Protein AF-A0A0G1RLV8-F1 (afdb_monomer)

Solvent-accessible surface area (backbone atoms only — not comparable to full-atom values): 8525 Å² total; per-residue (Å²): 110,71,64,57,52,63,54,44,66,78,54,72,47,51,47,67,47,83,54,82,85,17,39,61,96,84,41,81,38,74,94,55,32,58,65,52,39,58,62,54,57,52,50,52,54,51,52,73,74,45,87,78,83,80,86,77,58,69,70,59,54,52,51,52,54,53,52,32,73,72,39,97,48,44,69,61,44,50,55,54,52,52,53,52,51,51,52,52,51,50,50,52,55,49,55,56,54,52,54,54,57,65,72,54,76,90,59,72,69,66,58,55,53,50,53,52,51,34,53,52,51,51,50,52,50,50,53,52,31,61,75,63,78,43,63,89,43,57,85,68,57,84,126

Radius of gyration: 18.91 Å; Cα contacts (8 Å, |Δi|>4): 78; chains: 1; bounding box: 59×21×50 Å

pLDDT: mean 74.13, std 13.54, range [34.53, 92.19]

Foldseek 3Di:
DVLVLLLCVLAPQKAWDFDPQCADVNDGHRVLTDIDHPSLVVLVVVVVVDPDDDDDDPVVVVVLVVCLVPDPHNVSSVSVVVVVVSVVSVVVVCVVVVVVVVVPPDDVPVVVVSNVVSVVSSVVLVVVCVVVVHRPNPPNDDD

Structure (mmCIF, N/CA/C/O backbone):
data_AF-A0A0G1RLV8-F1
#
_entry.id   AF-A0A0G1RLV8-F1
#
loop_
_atom_site.group_PDB
_atom_site.id
_atom_site.type_symbol
_atom_site.label_atom_id
_atom_site.label_alt_id
_atom_site.label_comp_id
_atom_site.label_asym_id
_atom_site.label_entity_id
_atom_site.label_seq_id
_atom_site.pdbx_PDB_ins_code
_atom_site.Cartn_x
_atom_site.Cartn_y
_atom_site.Cartn_z
_atom_site.occupancy
_atom_site.B_iso_or_equiv
_atom_site.auth_seq_id
_atom_site.auth_comp_id
_atom_site.auth_asym_id
_atom_site.auth_atom_id
_atom_site.pdbx_PDB_model_num
ATOM 1 N N . MET A 1 1 ? 14.760 -6.418 -5.690 1.00 58.75 1 MET A N 1
ATOM 2 C CA . MET A 1 1 ? 13.313 -6.494 -5.374 1.00 58.75 1 MET A CA 1
ATOM 3 C C . MET A 1 1 ? 12.657 -5.120 -5.224 1.00 58.75 1 MET A C 1
ATOM 5 O O . MET A 1 1 ? 11.632 -4.912 -5.850 1.00 58.75 1 MET A O 1
ATOM 9 N N . ILE A 1 2 ? 13.251 -4.154 -4.509 1.00 63.56 2 ILE A N 1
ATOM 10 C CA . ILE A 1 2 ? 12.706 -2.777 -4.382 1.00 63.56 2 ILE A CA 1
ATOM 11 C C . ILE A 1 2 ? 12.510 -2.080 -5.745 1.00 63.56 2 ILE A C 1
ATOM 13 O O . ILE A 1 2 ? 11.517 -1.395 -5.954 1.00 63.56 2 ILE A O 1
ATOM 17 N N . PHE A 1 3 ? 13.415 -2.315 -6.701 1.00 61.66 3 PHE A N 1
ATOM 18 C CA . PHE A 1 3 ? 13.287 -1.808 -8.072 1.00 61.66 3 PHE A CA 1
ATOM 19 C C . PHE A 1 3 ? 12.055 -2.350 -8.818 1.00 61.66 3 PHE A C 1
ATOM 21 O O . PHE A 1 3 ? 11.385 -1.585 -9.500 1.00 61.66 3 PHE A O 1
ATOM 28 N N . LEU A 1 4 ? 11.715 -3.636 -8.643 1.00 61.03 4 LEU A N 1
ATOM 29 C CA . LEU A 1 4 ? 10.491 -4.209 -9.217 1.00 61.03 4 LEU A CA 1
ATOM 30 C C . LEU A 1 4 ? 9.255 -3.505 -8.651 1.00 61.03 4 LEU A C 1
ATOM 32 O O . LEU A 1 4 ? 8.334 -3.199 -9.391 1.00 61.03 4 LEU A O 1
ATOM 36 N N . LEU A 1 5 ? 9.262 -3.186 -7.357 1.00 66.50 5 LEU A N 1
ATOM 37 C CA . LEU A 1 5 ? 8.161 -2.468 -6.724 1.00 66.50 5 LEU A CA 1
ATOM 38 C C . LEU A 1 5 ? 7.993 -1.064 -7.332 1.00 66.50 5 LEU A C 1
ATOM 40 O O . LEU A 1 5 ? 6.887 -0.686 -7.688 1.00 66.50 5 LEU A O 1
ATOM 44 N N . LEU A 1 6 ? 9.092 -0.338 -7.567 1.00 64.62 6 LEU A N 1
ATOM 45 C CA . LEU A 1 6 ? 9.081 0.955 -8.271 1.00 64.62 6 LEU A CA 1
ATOM 46 C C . LEU A 1 6 ? 8.610 0.870 -9.729 1.00 64.62 6 LEU A C 1
ATOM 48 O O . LEU A 1 6 ? 7.905 1.762 -10.191 1.00 64.62 6 LEU A O 1
ATOM 52 N N . LEU A 1 7 ? 8.980 -0.194 -10.441 1.00 65.06 7 LEU A N 1
ATOM 53 C CA . LEU A 1 7 ? 8.585 -0.422 -11.830 1.00 65.06 7 LEU A CA 1
ATOM 54 C C . LEU A 1 7 ? 7.094 -0.793 -11.961 1.00 65.06 7 LEU A C 1
ATOM 56 O O . LEU A 1 7 ? 6.441 -0.413 -12.930 1.00 65.06 7 LEU A O 1
ATOM 60 N N . LEU A 1 8 ? 6.558 -1.542 -10.993 1.00 64.81 8 LEU A N 1
ATOM 61 C CA . LEU A 1 8 ? 5.193 -2.082 -11.016 1.00 64.81 8 LEU A CA 1
ATOM 62 C C . LEU A 1 8 ? 4.166 -1.245 -10.238 1.00 64.81 8 LEU A C 1
ATOM 64 O O . LEU A 1 8 ? 2.971 -1.450 -10.433 1.00 64.81 8 LEU A O 1
ATOM 68 N N . LEU A 1 9 ? 4.599 -0.262 -9.440 1.00 63.69 9 LEU A N 1
ATOM 69 C CA . LEU A 1 9 ? 3.739 0.763 -8.828 1.00 63.69 9 LEU A CA 1
ATOM 70 C C . LEU A 1 9 ? 2.773 1.473 -9.804 1.00 63.69 9 LEU A C 1
ATOM 72 O O . LEU A 1 9 ? 1.618 1.656 -9.430 1.00 63.69 9 LEU A O 1
ATOM 76 N N . PRO A 1 10 ? 3.168 1.871 -11.031 1.00 61.00 10 PRO A N 1
ATOM 77 C CA . PRO A 1 10 ? 2.234 2.430 -12.016 1.00 61.00 10 PRO A CA 1
ATOM 78 C C . PRO A 1 10 ? 1.362 1.369 -12.704 1.00 61.00 10 PRO A C 1
ATOM 80 O O . PRO A 1 10 ? 0.472 1.724 -13.476 1.00 61.00 10 PRO A O 1
ATOM 83 N N . SER A 1 11 ? 1.638 0.073 -12.513 1.00 65.56 11 SER A N 1
ATOM 84 C CA . SER A 1 11 ? 0.901 -0.969 -13.219 1.00 65.56 11 SER A CA 1
ATOM 85 C C . SER A 1 11 ? -0.496 -1.090 -12.608 1.00 65.56 11 SER A C 1
ATOM 87 O O . SER A 1 11 ? -0.657 -1.413 -11.434 1.00 65.56 11 SER A O 1
ATOM 89 N N . GLN A 1 12 ? -1.523 -0.834 -13.417 1.00 67.00 12 GLN A N 1
ATOM 90 C CA . GLN A 1 12 ? -2.936 -0.953 -13.034 1.00 67.00 12 GLN A CA 1
ATOM 91 C C . GLN A 1 12 ? -3.416 -2.416 -13.027 1.00 67.00 12 GLN A C 1
ATOM 93 O O . GLN A 1 12 ? -4.584 -2.697 -13.284 1.00 67.00 12 GLN A O 1
ATOM 98 N N . LEU A 1 13 ? -2.509 -3.367 -12.792 1.00 70.38 13 LEU A N 1
ATOM 99 C CA . LEU A 1 13 ? -2.838 -4.785 -12.765 1.00 70.38 13 LEU A CA 1
ATOM 100 C C . LEU A 1 13 ? -3.473 -5.111 -11.408 1.00 70.38 13 LEU A C 1
ATOM 102 O O . LEU A 1 13 ? -2.779 -5.333 -10.412 1.00 70.38 13 LEU A O 1
ATOM 106 N N . ALA A 1 14 ? -4.803 -5.088 -11.378 1.00 73.31 14 ALA A N 1
ATOM 107 C CA . ALA A 1 14 ? -5.608 -5.355 -10.197 1.00 73.31 14 ALA A CA 1
ATOM 108 C C . ALA A 1 14 ? -6.740 -6.325 -10.524 1.00 73.31 14 ALA A C 1
ATOM 110 O O . ALA A 1 14 ? -7.367 -6.238 -11.578 1.00 73.31 14 ALA A O 1
ATOM 111 N N . LEU A 1 15 ? -7.013 -7.231 -9.593 1.00 75.56 15 LEU A N 1
ATOM 112 C CA . LEU A 1 15 ? -8.152 -8.129 -9.645 1.00 75.56 15 LEU A CA 1
ATOM 113 C C . LEU A 1 15 ? -9.236 -7.593 -8.706 1.00 75.56 15 LEU A C 1
ATOM 115 O O . LEU A 1 15 ? -9.029 -7.501 -7.494 1.00 75.56 15 LEU A O 1
ATOM 119 N N . HIS A 1 16 ? -10.378 -7.211 -9.276 1.00 76.31 16 HIS A N 1
ATOM 120 C CA . HIS A 1 16 ? -11.535 -6.698 -8.542 1.00 76.31 16 HIS A CA 1
ATOM 121 C C . HIS A 1 16 ? -12.501 -7.842 -8.237 1.00 76.31 16 HIS A C 1
ATOM 123 O O . HIS A 1 16 ? -12.921 -8.554 -9.151 1.00 76.31 16 HIS A O 1
ATOM 129 N N . PHE A 1 17 ? -12.899 -8.001 -6.974 1.00 79.38 17 PHE A N 1
ATOM 130 C CA . PHE A 1 17 ? -14.003 -8.900 -6.629 1.00 79.38 17 PHE A CA 1
ATOM 131 C C . PHE A 1 17 ? -15.292 -8.117 -6.377 1.00 79.38 17 PHE A C 1
ATOM 133 O O . PHE A 1 17 ? -15.262 -6.968 -5.941 1.00 79.38 17 PHE A O 1
ATOM 140 N N . TRP A 1 18 ? -16.432 -8.776 -6.597 1.00 77.19 18 TRP A N 1
ATOM 141 C CA . TRP A 1 18 ? -17.772 -8.190 -6.445 1.00 77.19 18 TRP A CA 1
ATOM 142 C C . TRP A 1 18 ? -18.637 -8.965 -5.438 1.00 77.19 18 TRP A C 1
ATOM 144 O O . TRP A 1 18 ? -19.629 -9.590 -5.817 1.00 77.19 18 TRP A O 1
ATOM 154 N N . PRO A 1 19 ? -18.248 -9.011 -4.156 1.00 79.62 19 PRO A N 1
ATOM 155 C CA . PRO A 1 19 ? -19.029 -9.681 -3.122 1.00 79.62 19 PRO A CA 1
ATOM 156 C C . PRO A 1 19 ? -20.334 -8.930 -2.798 1.00 79.62 19 PRO A C 1
ATOM 158 O O . PRO A 1 19 ? -20.494 -7.756 -3.118 1.00 79.62 19 PRO A O 1
ATOM 161 N N . SER A 1 20 ? -21.270 -9.576 -2.095 1.00 78.94 20 SER A N 1
ATOM 162 C CA . SER A 1 20 ? -22.582 -8.989 -1.752 1.00 78.94 20 SER A CA 1
ATOM 163 C C . SER A 1 20 ? -22.502 -7.644 -1.013 1.00 78.94 20 SER A C 1
ATOM 165 O O . SER A 1 20 ? -23.397 -6.816 -1.139 1.00 78.94 20 SER A O 1
ATOM 167 N N . TRP A 1 21 ? -21.413 -7.396 -0.285 1.00 77.06 21 TRP A N 1
ATOM 168 C CA . TRP A 1 21 ? -21.149 -6.155 0.448 1.00 77.06 21 TRP A CA 1
ATOM 169 C C . TRP A 1 21 ? -20.522 -5.029 -0.394 1.00 77.06 21 TRP A C 1
ATOM 171 O O . TRP A 1 21 ? -20.374 -3.917 0.110 1.00 77.06 21 TRP A O 1
ATOM 181 N N . SER A 1 22 ? -20.175 -5.275 -1.664 1.00 77.81 22 SER A N 1
ATOM 182 C CA . SER A 1 22 ? -19.753 -4.232 -2.615 1.00 77.81 22 SER A CA 1
ATOM 183 C C . SER A 1 22 ? -20.909 -3.678 -3.460 1.00 77.81 22 SER A C 1
ATOM 185 O O . SER A 1 22 ? -20.680 -2.899 -4.387 1.00 77.81 22 SER A O 1
ATOM 187 N N . LEU A 1 23 ? -22.143 -4.110 -3.179 1.00 81.56 23 LEU A N 1
ATOM 188 C CA . LEU A 1 23 ? -23.359 -3.705 -3.878 1.00 81.56 23 LEU A CA 1
ATOM 189 C C . LEU A 1 23 ? -24.221 -2.847 -2.941 1.00 81.56 23 LEU A C 1
ATOM 191 O O . LEU A 1 23 ? -24.596 -3.306 -1.864 1.00 81.56 23 LEU A O 1
ATOM 195 N N . ILE A 1 24 ? -24.575 -1.625 -3.349 1.00 79.44 24 ILE A N 1
ATOM 196 C CA . ILE A 1 24 ? -25.604 -0.821 -2.665 1.00 79.44 24 ILE A CA 1
ATOM 197 C C . ILE A 1 24 ? -26.815 -0.753 -3.587 1.00 79.44 24 ILE A C 1
ATOM 199 O O . ILE A 1 24 ? -26.700 -0.339 -4.737 1.00 79.44 24 ILE A O 1
ATOM 203 N N . ASN A 1 25 ? -27.976 -1.186 -3.092 1.00 81.19 25 ASN A N 1
ATOM 204 C CA . ASN A 1 25 ? -29.224 -1.251 -3.864 1.00 81.19 25 ASN A CA 1
ATOM 205 C C . ASN A 1 25 ? -29.079 -2.011 -5.201 1.00 81.19 25 ASN A C 1
ATOM 207 O O . ASN A 1 25 ? -29.685 -1.642 -6.202 1.00 81.19 25 ASN A O 1
ATOM 211 N N . GLY A 1 26 ? -28.242 -3.055 -5.232 1.00 78.75 26 GLY A N 1
ATOM 212 C CA . GLY A 1 26 ? -27.973 -3.849 -6.438 1.00 78.75 26 GLY A CA 1
ATOM 213 C C . GLY A 1 26 ? -26.990 -3.213 -7.428 1.00 78.75 26 GLY A C 1
ATOM 214 O O . GLY A 1 26 ? -26.634 -3.853 -8.415 1.00 78.75 26 GLY A O 1
ATOM 215 N N . ILE A 1 27 ? -26.503 -1.999 -7.158 1.00 79.31 27 ILE A N 1
ATOM 216 C CA . ILE A 1 27 ? -25.512 -1.309 -7.988 1.00 79.31 27 ILE A CA 1
ATOM 217 C C . ILE A 1 27 ? -24.113 -1.604 -7.450 1.00 79.31 27 ILE A C 1
ATOM 219 O O . ILE A 1 27 ? -23.842 -1.464 -6.256 1.00 79.31 27 ILE A O 1
ATOM 223 N N . ARG A 1 28 ? -23.226 -2.026 -8.354 1.00 80.88 28 ARG A N 1
ATOM 224 C CA . ARG A 1 28 ? -21.812 -2.286 -8.078 1.00 80.88 28 ARG A CA 1
ATOM 225 C C . ARG A 1 28 ? -21.091 -0.977 -7.779 1.00 80.88 28 ARG A C 1
ATOM 227 O O . ARG A 1 28 ? -21.220 -0.021 -8.536 1.00 80.88 28 ARG A O 1
ATOM 234 N N . ILE A 1 29 ? -20.336 -0.947 -6.686 1.00 78.88 29 ILE A N 1
ATOM 235 C CA . ILE A 1 29 ? -19.600 0.243 -6.266 1.00 78.88 29 ILE A CA 1
ATOM 236 C C . ILE A 1 29 ? -18.108 -0.053 -6.169 1.00 78.88 29 ILE A C 1
ATOM 238 O O . ILE A 1 29 ? -17.658 -0.813 -5.310 1.00 78.88 29 ILE A O 1
ATOM 242 N N . ASP A 1 30 ? -17.335 0.623 -7.014 1.00 71.44 30 ASP A N 1
ATOM 243 C CA . ASP A 1 30 ? -15.904 0.373 -7.202 1.00 71.44 30 ASP A CA 1
ATOM 244 C C . ASP A 1 30 ? -15.083 0.613 -5.932 1.00 71.44 30 ASP A C 1
ATOM 246 O O . ASP A 1 30 ? -14.193 -0.173 -5.613 1.00 71.44 30 ASP A O 1
ATOM 250 N N . TYR A 1 31 ? -15.407 1.641 -5.140 1.00 72.50 31 TYR A N 1
ATOM 251 C CA . TYR A 1 31 ? -14.681 1.937 -3.894 1.00 72.50 31 TYR A CA 1
ATOM 252 C C . TYR A 1 31 ? -15.002 0.969 -2.742 1.00 72.50 31 TYR A C 1
ATOM 254 O O . TYR A 1 31 ? -14.316 0.977 -1.715 1.00 72.50 31 TYR A O 1
ATOM 262 N N . LEU A 1 32 ? -16.049 0.152 -2.891 1.00 71.81 32 LEU A N 1
ATOM 263 C CA . LEU A 1 32 ? -16.373 -0.951 -1.987 1.00 71.81 32 LEU A CA 1
ATOM 264 C C . LEU A 1 32 ? -15.882 -2.296 -2.525 1.00 71.81 32 LEU A C 1
ATOM 266 O O . LEU A 1 32 ? -15.907 -3.275 -1.783 1.00 71.81 32 LEU A O 1
ATOM 270 N N . SER A 1 33 ? -15.427 -2.356 -3.780 1.00 79.38 33 SER A N 1
ATOM 271 C CA . SER A 1 33 ? -14.858 -3.574 -4.344 1.00 79.38 33 SER A CA 1
ATOM 272 C C . SER A 1 33 ? -13.502 -3.868 -3.683 1.00 79.38 33 SER A C 1
ATOM 274 O O . SER A 1 33 ? -12.604 -3.015 -3.683 1.00 79.38 33 SER A O 1
ATOM 276 N N . PRO A 1 34 ? -13.312 -5.049 -3.071 1.00 79.25 34 PRO A N 1
ATOM 277 C CA . PRO A 1 34 ? -11.984 -5.470 -2.668 1.00 79.25 34 PRO A CA 1
ATOM 278 C C . PRO A 1 34 ? -11.150 -5.710 -3.920 1.00 79.25 34 PRO A C 1
ATOM 280 O O . PRO A 1 34 ? -11.571 -6.371 -4.872 1.00 79.25 34 PRO A O 1
ATOM 283 N N . THR A 1 35 ? -9.949 -5.159 -3.893 1.00 81.38 35 THR A N 1
ATOM 284 C CA . THR A 1 35 ? -9.027 -5.146 -5.019 1.00 81.38 35 THR A CA 1
ATOM 285 C C . THR A 1 35 ? -7.716 -5.773 -4.592 1.00 81.38 35 THR A C 1
ATOM 287 O O . THR A 1 35 ? -7.082 -5.302 -3.652 1.00 81.38 35 THR A O 1
ATOM 290 N N . LEU A 1 36 ? -7.317 -6.855 -5.253 1.00 80.62 36 LEU A N 1
ATOM 291 C CA . LEU A 1 36 ? -5.988 -7.431 -5.074 1.00 80.62 36 LEU A CA 1
ATOM 292 C C . LEU A 1 36 ? -5.099 -6.937 -6.202 1.00 80.62 36 LEU A C 1
ATOM 294 O O . LEU A 1 36 ? -5.256 -7.345 -7.354 1.00 80.62 36 LEU A O 1
ATOM 298 N N . TYR A 1 37 ? -4.182 -6.037 -5.873 1.00 80.00 37 TYR A N 1
ATOM 299 C CA . TYR A 1 37 ? -3.206 -5.549 -6.831 1.00 80.00 37 TYR A CA 1
ATOM 300 C C . TYR A 1 37 ? -2.064 -6.550 -6.953 1.00 80.00 37 TYR A C 1
ATOM 302 O O . TYR A 1 37 ? -1.676 -7.215 -5.992 1.00 80.00 37 TYR A O 1
ATOM 310 N N . PHE A 1 38 ? -1.457 -6.625 -8.135 1.00 78.75 38 PHE A N 1
ATOM 311 C CA . PHE A 1 38 ? -0.244 -7.421 -8.314 1.00 78.75 38 PHE A CA 1
ATOM 312 C C . PHE A 1 38 ? 0.899 -6.933 -7.405 1.00 78.75 38 PHE A C 1
ATOM 314 O O . PHE A 1 38 ? 1.740 -7.723 -6.973 1.00 78.75 38 PHE A O 1
ATOM 321 N N . THR A 1 39 ? 0.895 -5.645 -7.044 1.00 80.00 39 THR A N 1
ATOM 322 C CA . THR A 1 39 ? 1.792 -5.094 -6.022 1.00 80.00 39 THR A CA 1
ATOM 323 C C . THR A 1 39 ? 1.637 -5.802 -4.685 1.00 80.00 39 THR A C 1
ATOM 325 O O . THR A 1 39 ? 2.651 -6.095 -4.061 1.00 80.00 39 THR A O 1
ATOM 328 N N . ASP A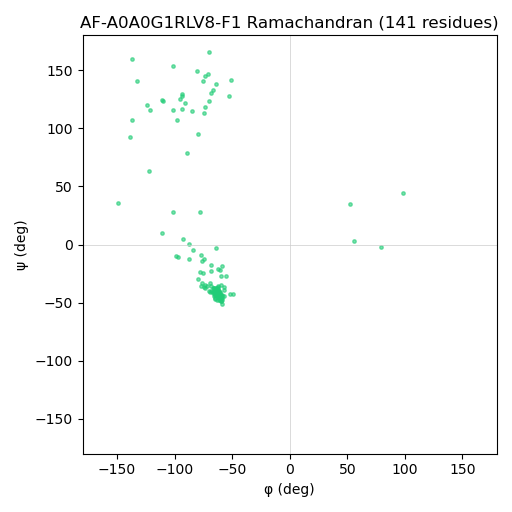 1 40 ? 0.415 -6.148 -4.285 1.00 81.69 40 ASP A N 1
ATOM 329 C CA . ASP A 1 40 ? 0.137 -6.760 -2.985 1.00 81.69 40 ASP A CA 1
ATOM 330 C C . ASP A 1 40 ? 0.774 -8.162 -2.909 1.00 81.69 40 ASP A C 1
ATOM 332 O O . ASP A 1 40 ? 1.406 -8.532 -1.921 1.00 81.69 40 ASP A O 1
ATOM 336 N N . LEU A 1 41 ? 0.756 -8.919 -4.016 1.00 82.19 41 LEU A N 1
ATOM 337 C CA . LEU A 1 41 ? 1.461 -10.206 -4.123 1.00 82.19 41 LEU A CA 1
ATOM 338 C C . LEU A 1 41 ? 2.982 -10.058 -3.979 1.00 82.19 41 LEU A C 1
ATOM 340 O O . LEU A 1 41 ? 3.631 -10.869 -3.314 1.00 82.19 41 LEU A O 1
ATOM 344 N N . ILE A 1 42 ? 3.563 -9.015 -4.580 1.00 80.94 42 ILE A N 1
ATOM 345 C CA . ILE A 1 42 ? 4.996 -8.720 -4.448 1.00 80.94 42 ILE A CA 1
ATOM 346 C C . ILE A 1 42 ? 5.329 -8.349 -2.999 1.00 80.94 42 ILE A C 1
ATOM 348 O O . ILE A 1 42 ? 6.358 -8.787 -2.478 1.00 80.94 42 ILE A O 1
ATOM 352 N N . ILE A 1 43 ? 4.474 -7.560 -2.342 1.00 82.00 43 ILE A N 1
ATOM 353 C CA . ILE A 1 43 ? 4.654 -7.146 -0.948 1.00 82.00 43 ILE A CA 1
ATOM 354 C C . ILE A 1 43 ? 4.573 -8.356 -0.017 1.00 82.00 43 ILE A C 1
ATOM 356 O O . ILE A 1 43 ? 5.439 -8.505 0.843 1.00 82.00 43 ILE A O 1
ATOM 360 N N . ILE A 1 44 ? 3.617 -9.264 -0.227 1.00 83.06 44 ILE A N 1
ATOM 361 C CA . ILE A 1 44 ? 3.516 -10.525 0.520 1.00 83.06 44 ILE A CA 1
ATOM 362 C C . ILE A 1 44 ? 4.767 -11.389 0.303 1.00 83.06 44 ILE A C 1
ATOM 364 O O . ILE A 1 44 ? 5.338 -11.901 1.267 1.00 83.06 44 ILE A O 1
ATOM 368 N N . GLY A 1 45 ? 5.251 -11.516 -0.936 1.00 82.81 45 GLY A N 1
ATOM 369 C CA . GLY A 1 45 ? 6.498 -12.232 -1.225 1.00 82.81 45 GLY A CA 1
ATOM 370 C C . GLY A 1 45 ? 7.705 -11.625 -0.498 1.00 82.81 45 GLY A C 1
ATOM 371 O O . GLY A 1 45 ? 8.494 -12.340 0.121 1.00 82.81 45 GLY A O 1
ATOM 372 N N . LEU A 1 46 ? 7.819 -10.293 -0.500 1.00 81.69 46 LEU A N 1
ATOM 373 C CA . LEU A 1 46 ? 8.828 -9.553 0.264 1.00 81.69 46 LEU A CA 1
ATOM 374 C C . LEU A 1 46 ? 8.685 -9.775 1.771 1.00 81.69 46 LEU A C 1
ATOM 376 O O . LEU A 1 46 ? 9.695 -9.959 2.450 1.00 81.69 46 LEU A O 1
ATOM 380 N N . PHE A 1 47 ? 7.457 -9.778 2.287 1.00 82.81 47 PHE A N 1
ATOM 381 C CA . PHE A 1 47 ? 7.158 -10.026 3.691 1.00 82.81 47 PHE A CA 1
ATOM 382 C C . PHE A 1 47 ? 7.655 -11.407 4.125 1.00 82.81 47 PHE A C 1
ATOM 384 O O . PHE A 1 47 ? 8.379 -11.484 5.114 1.00 82.81 47 PHE A O 1
ATOM 391 N N . LEU A 1 48 ? 7.356 -12.462 3.354 1.00 83.62 48 LEU A N 1
ATOM 392 C CA . LEU A 1 48 ? 7.776 -13.844 3.637 1.00 83.62 48 LEU A CA 1
ATOM 393 C C . LEU A 1 48 ? 9.301 -14.027 3.635 1.00 83.62 48 LEU A C 1
ATOM 395 O O . LEU A 1 48 ? 9.836 -14.796 4.431 1.00 83.62 48 LEU A O 1
ATOM 399 N N . ILE A 1 49 ? 10.007 -13.323 2.748 1.00 82.81 49 ILE A N 1
ATOM 400 C CA . ILE A 1 49 ? 11.477 -13.360 2.672 1.00 82.81 49 ILE A CA 1
ATOM 401 C C . ILE A 1 49 ? 12.101 -12.530 3.803 1.00 82.81 49 ILE A C 1
ATOM 403 O O . ILE A 1 49 ? 13.184 -12.838 4.311 1.00 82.81 49 ILE A O 1
ATOM 407 N N . SER A 1 50 ? 11.435 -11.450 4.204 1.00 79.25 50 SER A N 1
ATOM 408 C CA . SER A 1 50 ? 11.904 -10.592 5.279 1.00 79.25 50 SER A CA 1
ATOM 409 C C . SER A 1 50 ? 11.727 -11.256 6.648 1.00 79.25 50 SER A C 1
ATOM 411 O O . SER A 1 50 ? 10.728 -11.905 6.937 1.00 79.25 50 SER A O 1
ATOM 413 N N . ARG A 1 51 ? 12.659 -10.999 7.567 1.00 79.94 51 ARG A N 1
ATOM 414 C CA . ARG A 1 51 ? 12.500 -11.333 8.995 1.00 79.94 51 ARG A CA 1
ATOM 415 C C . ARG A 1 51 ? 12.117 -10.109 9.832 1.00 79.94 51 ARG A C 1
ATOM 417 O O . ARG A 1 51 ? 12.458 -10.016 11.010 1.00 79.94 51 ARG A O 1
ATOM 424 N N . LEU A 1 52 ? 11.446 -9.127 9.222 1.00 77.62 52 LEU A N 1
ATOM 425 C CA . LEU A 1 52 ? 11.107 -7.882 9.905 1.00 77.62 52 LEU A CA 1
ATOM 426 C C . LEU A 1 52 ? 9.965 -8.089 10.894 1.00 77.62 52 LEU A C 1
ATOM 428 O O . LEU A 1 52 ? 8.813 -8.281 10.516 1.00 77.62 52 LEU A O 1
ATOM 432 N N . ARG A 1 53 ? 10.279 -7.948 12.184 1.00 76.38 53 ARG A N 1
ATOM 433 C CA . ARG A 1 53 ? 9.267 -7.921 13.240 1.00 76.38 53 ARG A CA 1
ATOM 434 C C . ARG A 1 53 ? 8.717 -6.504 13.399 1.00 76.38 53 ARG A C 1
ATOM 436 O O . ARG A 1 53 ? 9.424 -5.566 13.793 1.00 76.38 53 ARG A O 1
ATOM 443 N N . VAL A 1 54 ? 7.438 -6.330 13.092 1.00 78.31 54 VAL A N 1
ATOM 444 C CA . VAL A 1 54 ? 6.705 -5.097 13.388 1.00 78.31 54 VAL A CA 1
ATOM 445 C C . VAL A 1 54 ? 6.067 -5.247 14.763 1.00 78.31 54 VAL A C 1
ATOM 447 O O . VAL A 1 54 ? 5.322 -6.189 15.006 1.00 78.31 54 VAL A O 1
ATOM 450 N N . ARG A 1 55 ? 6.396 -4.338 15.685 1.00 82.25 55 ARG A N 1
ATOM 451 C CA . ARG A 1 55 ? 5.687 -4.213 16.960 1.00 82.25 55 ARG A CA 1
ATOM 452 C C . ARG A 1 55 ? 4.601 -3.168 16.765 1.00 82.25 55 ARG A C 1
ATOM 454 O O . ARG A 1 55 ? 4.925 -2.018 16.480 1.00 8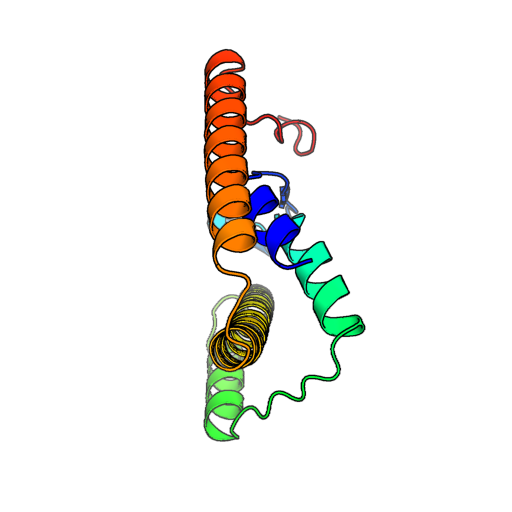2.25 55 ARG A O 1
ATOM 461 N N . VAL A 1 56 ? 3.347 -3.583 16.886 1.00 83.56 56 VAL A N 1
ATOM 462 C CA . VAL A 1 56 ? 2.194 -2.681 16.870 1.00 83.56 56 VAL A CA 1
ATOM 463 C C . VAL A 1 56 ? 1.842 -2.375 18.329 1.00 83.56 56 VAL A C 1
ATOM 465 O O . VAL A 1 56 ? 1.708 -3.316 19.114 1.00 83.56 56 VAL A O 1
ATOM 468 N N . PRO A 1 57 ? 1.767 -1.100 18.739 1.00 88.12 57 PRO A N 1
ATOM 469 C CA . PRO A 1 57 ? 1.488 -0.755 20.127 1.00 88.12 57 PRO A CA 1
ATOM 470 C C . PRO A 1 57 ? 0.026 -1.071 20.487 1.00 88.12 57 PRO A C 1
ATOM 472 O O . PRO A 1 57 ? -0.874 -0.932 19.659 1.00 88.12 57 PRO A O 1
ATOM 475 N N . LEU A 1 58 ? -0.214 -1.464 21.743 1.00 88.50 58 LEU A N 1
ATOM 476 C CA . LEU A 1 58 ? -1.539 -1.859 22.249 1.00 88.50 58 LEU A CA 1
ATOM 477 C C . LEU A 1 58 ? -2.661 -0.833 21.978 1.00 88.50 58 LEU A C 1
ATOM 479 O O . LEU A 1 58 ? -3.726 -1.259 21.536 1.00 88.50 58 LEU A O 1
ATOM 483 N N . PRO A 1 59 ? -2.457 0.493 22.147 1.00 91.88 59 PRO A N 1
ATOM 484 C CA . PRO A 1 59 ? -3.498 1.482 21.856 1.00 91.88 59 PRO A CA 1
ATOM 485 C C . PRO A 1 59 ? -3.982 1.453 20.403 1.00 91.88 59 PRO A C 1
ATOM 487 O O . PRO A 1 59 ? -5.165 1.650 20.145 1.00 91.88 59 PRO A O 1
ATOM 490 N N . VAL A 1 60 ? -3.086 1.162 19.453 1.00 88.56 60 VAL A N 1
ATOM 491 C CA . VAL A 1 60 ? -3.444 1.061 18.031 1.00 88.56 60 VAL A CA 1
ATOM 492 C C . VAL A 1 60 ? -4.317 -0.166 17.796 1.00 88.56 60 VAL A C 1
ATOM 494 O O . VAL A 1 60 ? -5.314 -0.069 17.093 1.00 88.56 60 VAL A O 1
ATOM 497 N N . ILE A 1 61 ? -4.004 -1.297 18.430 1.00 88.38 61 ILE A N 1
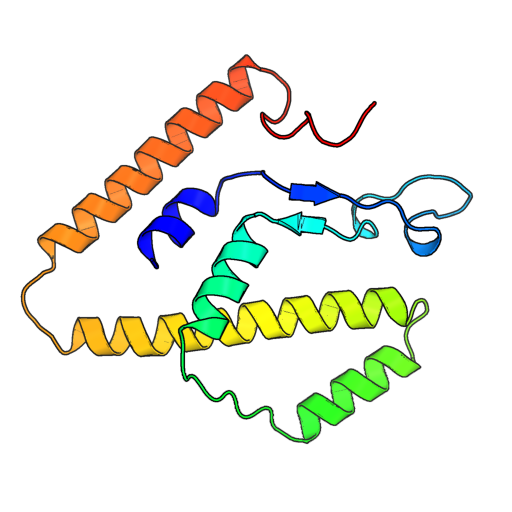ATOM 498 C CA . ILE A 1 61 ? -4.824 -2.514 18.330 1.00 88.38 61 ILE A CA 1
ATOM 499 C C . ILE A 1 61 ? -6.229 -2.253 18.885 1.00 88.38 61 ILE A C 1
ATOM 501 O O . ILE A 1 61 ? -7.214 -2.586 18.232 1.00 88.38 61 ILE A O 1
ATOM 505 N N . ILE A 1 62 ? -6.330 -1.603 20.047 1.00 91.19 62 ILE A N 1
ATOM 506 C CA . ILE A 1 62 ? -7.617 -1.249 20.663 1.00 91.19 62 ILE A CA 1
ATOM 507 C C . ILE A 1 62 ? -8.423 -0.334 19.734 1.00 91.19 62 ILE A C 1
ATOM 509 O O . ILE A 1 62 ? -9.603 -0.585 19.502 1.00 91.19 62 ILE A O 1
ATOM 513 N N . PHE A 1 63 ? -7.785 0.682 19.148 1.00 92.19 63 PHE A N 1
ATOM 514 C CA . PHE A 1 63 ? -8.431 1.584 18.195 1.00 92.19 63 PHE A CA 1
ATOM 515 C C . PHE A 1 63 ? -8.976 0.846 16.965 1.00 92.19 63 PHE A C 1
ATOM 517 O O . PHE A 1 63 ? -10.118 1.078 16.574 1.00 92.19 63 PHE A O 1
ATOM 524 N N . VAL A 1 64 ? -8.197 -0.075 16.387 1.00 90.38 64 VAL A N 1
ATOM 525 C CA . VAL A 1 64 ? -8.621 -0.895 15.239 1.00 90.38 64 VAL A CA 1
ATOM 526 C C . VAL A 1 64 ? -9.828 -1.758 15.598 1.00 90.38 64 VAL A C 1
ATOM 528 O O . VAL A 1 64 ? -10.803 -1.792 14.851 1.00 90.38 64 VAL A O 1
ATOM 531 N N . VAL A 1 65 ? -9.797 -2.419 16.757 1.00 91.06 65 VAL A N 1
ATOM 532 C CA . VAL A 1 65 ? -10.898 -3.277 17.215 1.00 91.06 65 VAL A CA 1
ATOM 533 C C . VAL A 1 65 ? -12.173 -2.461 17.424 1.00 91.06 65 VAL A C 1
ATOM 535 O O . VAL A 1 65 ? -13.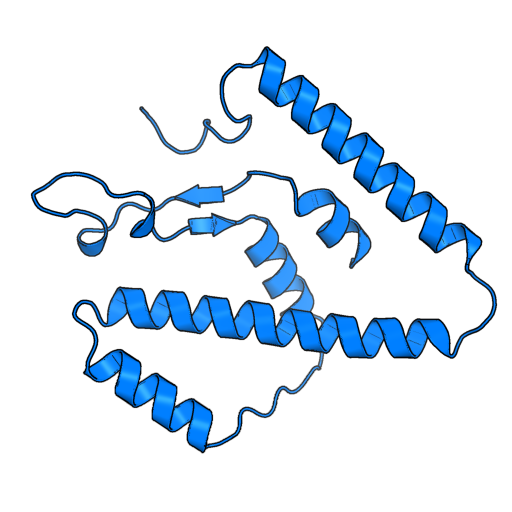222 -2.832 16.902 1.00 91.06 65 VAL A O 1
ATOM 538 N N . LEU A 1 66 ? -12.089 -1.318 18.110 1.00 91.19 66 LEU A N 1
ATOM 539 C CA . LEU A 1 66 ? -13.235 -0.423 18.296 1.00 91.19 66 LEU A CA 1
ATOM 540 C C . LEU A 1 66 ? -13.778 0.086 16.955 1.00 91.19 66 LEU A C 1
ATOM 542 O O . LEU A 1 66 ? -14.989 0.123 16.750 1.00 91.19 66 LEU A O 1
ATOM 546 N N . ASN A 1 67 ? -12.894 0.424 16.015 1.00 91.19 67 ASN A N 1
ATOM 547 C CA . ASN A 1 67 ? -13.281 0.887 14.687 1.00 91.19 67 ASN A CA 1
ATOM 548 C C . ASN A 1 67 ? -14.030 -0.188 13.879 1.00 91.19 67 ASN A C 1
ATOM 550 O O . ASN A 1 67 ? -14.989 0.136 13.183 1.00 91.19 67 ASN A O 1
ATOM 554 N N . ILE A 1 68 ? -13.636 -1.461 13.991 1.00 89.81 68 ILE A N 1
ATOM 555 C CA . ILE A 1 68 ? -14.332 -2.579 13.334 1.00 89.81 68 ILE A CA 1
ATOM 556 C C . ILE A 1 68 ? -15.716 -2.806 13.959 1.00 89.81 68 ILE A C 1
ATOM 558 O O . ILE A 1 68 ? -16.672 -3.032 13.221 1.00 89.81 68 ILE A O 1
ATOM 562 N N . LEU A 1 69 ? -15.841 -2.699 15.288 1.00 89.12 69 LEU A N 1
ATOM 563 C CA . LEU A 1 69 ? -17.109 -2.907 16.003 1.00 89.12 69 LEU A CA 1
ATOM 564 C C . LEU A 1 69 ? -18.152 -1.811 15.733 1.00 89.12 69 LEU A C 1
ATOM 566 O O . LEU A 1 69 ? -19.343 -2.099 15.709 1.00 89.12 69 LEU A O 1
ATOM 570 N N . VAL A 1 70 ? -17.715 -0.566 15.523 1.00 90.12 70 VAL A N 1
ATOM 571 C CA . VAL A 1 70 ? -18.603 0.587 15.269 1.00 90.12 70 VAL A CA 1
ATOM 572 C C . VAL A 1 70 ? -18.940 0.748 13.775 1.00 90.12 70 VAL A C 1
ATOM 574 O O . VAL A 1 70 ? -19.831 1.513 13.410 1.00 90.12 70 VAL A O 1
ATOM 577 N N . SER A 1 71 ? -18.244 0.042 12.880 1.00 86.50 71 SER A N 1
ATOM 578 C CA . SER A 1 71 ? -18.402 0.219 11.434 1.00 86.50 71 SER A CA 1
ATOM 579 C C . SER A 1 71 ? -19.693 -0.399 10.889 1.00 86.50 71 SER A C 1
ATOM 581 O O . SER A 1 71 ? -20.043 -1.528 11.218 1.00 86.50 71 SER A O 1
ATOM 583 N N . SER A 1 72 ? -20.337 0.293 9.941 1.00 79.19 72 SER A N 1
ATOM 584 C CA . SER A 1 72 ? -21.520 -0.199 9.218 1.00 79.19 72 SER A CA 1
ATOM 585 C C . SER A 1 72 ? -21.269 -1.490 8.427 1.00 79.19 72 SER A C 1
ATOM 587 O O . SER A 1 72 ? -22.210 -2.206 8.104 1.00 79.19 72 SER A O 1
ATOM 589 N N . SER A 1 73 ? -20.011 -1.787 8.080 1.00 83.19 73 SER A N 1
ATOM 590 C CA . SER A 1 73 ? -19.628 -3.0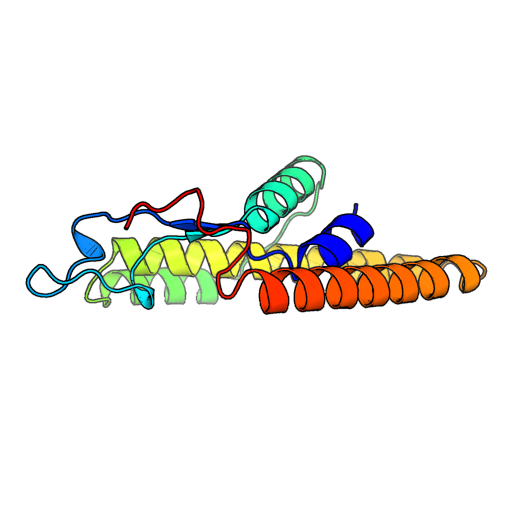17 7.379 1.00 83.19 73 SER A CA 1
ATOM 591 C C . SER A 1 73 ? -18.322 -3.585 7.963 1.00 83.19 73 SER A C 1
ATOM 593 O O . SER A 1 73 ? -17.225 -3.216 7.530 1.00 83.19 73 SER A O 1
ATOM 595 N N . PRO A 1 74 ? -18.402 -4.504 8.946 1.00 83.50 74 PRO A N 1
ATOM 596 C CA . PRO A 1 74 ? -17.223 -4.977 9.678 1.00 83.50 74 PRO A CA 1
ATOM 597 C C . PRO A 1 74 ? -16.208 -5.680 8.767 1.00 83.50 74 PRO A C 1
ATOM 599 O O . PRO A 1 74 ? -15.002 -5.502 8.925 1.00 83.50 74 PRO A O 1
ATOM 602 N N . LEU A 1 75 ? -16.686 -6.413 7.755 1.00 82.31 75 LEU A N 1
ATOM 603 C CA . LEU A 1 75 ? -15.848 -7.110 6.771 1.00 82.31 75 LEU A CA 1
ATOM 604 C C . LEU A 1 75 ? -15.014 -6.141 5.916 1.00 82.31 75 LEU A C 1
ATOM 606 O O . LEU A 1 75 ? -13.826 -6.375 5.694 1.00 82.31 75 LEU A O 1
ATOM 610 N N . VAL A 1 76 ? -15.610 -5.028 5.475 1.00 82.31 76 VAL A N 1
ATOM 611 C CA . VAL A 1 76 ? -14.909 -4.008 4.677 1.00 82.31 76 VAL A CA 1
ATOM 612 C C . VAL A 1 76 ? -13.889 -3.271 5.539 1.00 82.31 76 VAL A C 1
ATOM 614 O O . VAL A 1 76 ? -12.778 -3.002 5.081 1.00 82.31 76 VAL A O 1
ATOM 617 N N . SER A 1 77 ? -14.242 -2.967 6.792 1.00 84.62 77 SER A N 1
ATOM 618 C CA . SER A 1 77 ? -13.317 -2.357 7.751 1.00 84.62 77 SER A CA 1
ATOM 619 C C . SER A 1 77 ? -12.092 -3.246 7.985 1.00 84.62 77 SER A C 1
ATOM 621 O O . SER A 1 77 ? -10.961 -2.771 7.883 1.00 84.62 77 SER A O 1
ATOM 623 N N . LEU A 1 78 ? -12.295 -4.553 8.183 1.00 87.00 78 LEU A N 1
ATOM 624 C CA . LEU A 1 78 ? -11.210 -5.521 8.356 1.00 87.00 78 LEU A CA 1
ATOM 625 C C . LEU A 1 78 ? -10.274 -5.549 7.138 1.00 87.00 78 LEU A C 1
ATOM 627 O O . LEU A 1 78 ? -9.060 -5.421 7.299 1.00 87.00 78 LEU A O 1
ATOM 631 N N . TYR A 1 79 ? -10.824 -5.642 5.922 1.00 85.31 79 TYR A N 1
ATOM 632 C CA . TYR A 1 79 ? -10.029 -5.610 4.689 1.00 85.31 79 TYR A CA 1
ATOM 633 C C . TYR A 1 79 ? -9.210 -4.312 4.559 1.00 85.31 79 TYR A C 1
ATOM 635 O O . TYR A 1 79 ? -8.017 -4.353 4.253 1.00 85.31 79 TYR A O 1
ATOM 643 N N . LYS A 1 80 ? -9.810 -3.153 4.861 1.00 85.12 80 LYS A N 1
ATOM 644 C CA . LYS A 1 80 ? -9.105 -1.860 4.838 1.00 85.12 80 LYS A CA 1
ATOM 645 C C . LYS A 1 80 ? -7.969 -1.810 5.859 1.00 85.12 80 LYS A C 1
ATOM 647 O O . LYS A 1 80 ? -6.877 -1.353 5.527 1.00 85.12 80 LYS A O 1
ATOM 652 N N . TRP A 1 81 ? -8.191 -2.312 7.071 1.00 88.00 81 TRP A N 1
ATOM 653 C CA . TRP A 1 81 ? -7.158 -2.364 8.106 1.00 88.00 81 TRP A CA 1
ATOM 654 C C . TRP A 1 81 ? -6.007 -3.306 7.754 1.00 88.00 81 TRP A C 1
ATOM 656 O O . TRP A 1 81 ? -4.852 -2.959 8.001 1.00 88.00 81 TRP A O 1
ATOM 666 N N . PHE A 1 82 ? -6.290 -4.447 7.120 1.00 86.38 82 PHE A N 1
ATOM 667 C CA . PHE A 1 82 ? -5.248 -5.333 6.598 1.00 86.38 82 PHE A CA 1
ATOM 668 C C . PHE A 1 82 ? -4.355 -4.604 5.585 1.00 86.38 82 PHE A C 1
ATOM 670 O O . PHE A 1 82 ? -3.130 -4.638 5.691 1.00 86.38 82 PHE A O 1
ATOM 677 N N . ARG A 1 83 ? -4.967 -3.842 4.676 1.00 84.69 83 ARG A N 1
ATOM 678 C CA . ARG A 1 83 ? -4.251 -3.050 3.672 1.00 84.69 83 ARG A CA 1
ATOM 679 C C . ARG A 1 83 ? -3.389 -1.942 4.289 1.00 84.69 83 ARG A C 1
ATOM 681 O O . ARG A 1 83 ? -2.266 -1.704 3.856 1.00 84.69 83 ARG A O 1
ATOM 688 N N . VAL A 1 84 ? -3.872 -1.290 5.348 1.00 87.31 84 VAL A N 1
ATOM 689 C CA . VAL A 1 84 ? -3.078 -0.309 6.114 1.00 87.31 84 VAL A CA 1
ATOM 690 C C . VAL A 1 84 ? -1.864 -0.969 6.775 1.00 87.31 84 VAL A C 1
ATOM 692 O O . VAL A 1 84 ? -0.768 -0.406 6.737 1.00 87.31 84 VAL A O 1
ATOM 695 N N . LEU A 1 85 ? -2.029 -2.161 7.359 1.00 87.88 85 LEU A N 1
ATOM 696 C CA . LEU A 1 85 ? -0.925 -2.910 7.969 1.00 87.88 85 LEU A CA 1
ATOM 697 C C . LEU A 1 85 ? 0.146 -3.289 6.943 1.00 87.88 85 LEU A C 1
ATOM 699 O O . LEU A 1 85 ? 1.337 -3.170 7.232 1.00 87.88 85 LEU A O 1
ATOM 703 N N . GLU A 1 86 ? -0.273 -3.699 5.749 1.00 85.44 86 GLU A N 1
ATOM 704 C CA . GLU A 1 86 ? 0.617 -4.012 4.636 1.00 85.44 86 GLU A CA 1
ATOM 705 C C . GLU A 1 86 ? 1.479 -2.803 4.238 1.00 85.44 86 GLU A C 1
ATOM 707 O O . GLU A 1 86 ? 2.713 -2.890 4.225 1.00 85.44 86 GLU A O 1
ATOM 712 N N . PHE A 1 87 ? 0.858 -1.639 4.013 1.00 84.56 87 PHE A N 1
ATOM 713 C CA . PHE A 1 87 ? 1.592 -0.411 3.692 1.00 84.56 87 PHE A CA 1
ATOM 714 C C . PHE A 1 87 ? 2.505 0.048 4.833 1.00 84.56 87 PHE A C 1
ATOM 716 O O . PHE A 1 87 ? 3.628 0.495 4.585 1.00 84.56 87 PHE A O 1
ATOM 723 N N . PHE A 1 88 ? 2.066 -0.090 6.086 1.00 87.56 88 PHE A N 1
ATOM 724 C CA . PHE A 1 88 ? 2.890 0.236 7.249 1.00 87.56 88 PHE A CA 1
ATOM 725 C C . PHE A 1 88 ? 4.139 -0.651 7.329 1.00 87.56 88 PHE A C 1
ATOM 727 O O . PHE A 1 88 ? 5.247 -0.162 7.576 1.00 87.56 88 PHE A O 1
ATOM 734 N N . TRP A 1 89 ? 3.978 -1.955 7.084 1.00 86.94 89 TRP A N 1
ATOM 735 C CA . TRP A 1 89 ? 5.093 -2.894 7.028 1.00 86.94 89 TRP A CA 1
ATOM 736 C C . TRP A 1 89 ? 6.076 -2.526 5.909 1.00 86.94 89 TRP A C 1
ATOM 738 O O . TRP A 1 89 ? 7.281 -2.415 6.165 1.00 86.94 89 TRP A O 1
ATOM 748 N N . LEU A 1 90 ? 5.568 -2.258 4.702 1.00 84.31 90 LEU A N 1
ATOM 749 C CA . LEU A 1 90 ? 6.379 -1.853 3.555 1.00 84.31 90 LEU A CA 1
ATOM 750 C C . LEU A 1 90 ? 7.155 -0.561 3.831 1.00 84.31 90 LEU A C 1
ATOM 752 O O . LEU A 1 90 ? 8.350 -0.488 3.543 1.00 84.31 90 LEU A O 1
ATOM 756 N N . PHE A 1 91 ? 6.516 0.440 4.439 1.00 83.69 91 PHE A N 1
ATOM 757 C CA . PHE A 1 91 ? 7.174 1.693 4.803 1.00 83.69 91 PHE A CA 1
ATOM 758 C C . PHE A 1 91 ? 8.357 1.455 5.750 1.00 83.69 91 PHE A C 1
ATOM 760 O O . PHE A 1 91 ? 9.459 1.960 5.519 1.00 83.69 91 PHE A O 1
ATOM 767 N N . LYS A 1 92 ? 8.167 0.627 6.786 1.00 84.12 92 LYS A N 1
ATOM 768 C CA . LYS A 1 92 ? 9.245 0.268 7.717 1.00 84.12 92 LYS A CA 1
ATOM 769 C C . LYS A 1 92 ? 10.368 -0.499 7.012 1.00 84.12 92 LYS A C 1
ATOM 771 O O . LYS A 1 92 ? 11.541 -0.219 7.265 1.00 84.12 92 LYS A O 1
ATOM 776 N N . TYR A 1 93 ? 10.024 -1.436 6.125 1.00 83.56 93 TYR A N 1
ATOM 777 C CA . TYR A 1 93 ? 10.996 -2.174 5.316 1.00 83.56 93 TYR A CA 1
ATOM 778 C C . TYR A 1 93 ? 11.846 -1.230 4.460 1.00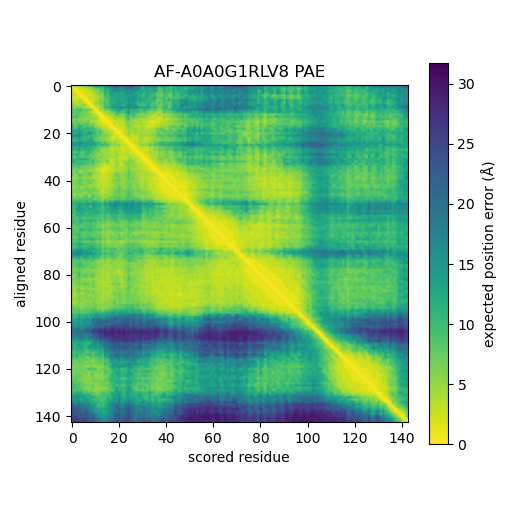 83.56 93 TYR A C 1
ATOM 780 O O . TYR A 1 93 ? 13.074 -1.334 4.464 1.00 83.56 93 TYR A O 1
ATOM 788 N N . LEU A 1 94 ? 11.220 -0.277 3.767 1.00 79.75 94 LEU A N 1
ATOM 789 C CA . LEU A 1 94 ? 11.932 0.704 2.953 1.00 79.75 94 LEU A CA 1
ATOM 790 C C . LEU A 1 94 ? 12.806 1.624 3.808 1.00 79.75 94 LEU A C 1
ATOM 792 O O . LEU A 1 94 ? 13.976 1.805 3.486 1.00 79.75 94 LEU A O 1
ATOM 796 N N . SER A 1 95 ? 12.285 2.148 4.920 1.00 78.81 95 SER A N 1
ATOM 797 C CA . SER A 1 95 ? 13.037 3.040 5.812 1.00 78.81 95 SER A CA 1
ATOM 798 C C . SER A 1 95 ? 14.325 2.389 6.335 1.00 78.81 95 SER A C 1
ATOM 800 O O . SER A 1 95 ? 15.395 2.996 6.281 1.00 78.81 95 SER A O 1
ATOM 802 N N . LEU A 1 96 ? 14.260 1.121 6.757 1.00 75.94 96 LEU A N 1
ATOM 803 C CA . LEU A 1 96 ? 15.433 0.383 7.236 1.00 75.94 96 LEU A CA 1
ATOM 804 C C . LEU A 1 96 ? 16.465 0.132 6.125 1.00 75.94 96 LEU A C 1
ATOM 806 O O . LEU A 1 96 ? 17.659 0.338 6.337 1.00 75.94 96 LEU A O 1
ATOM 810 N N . ASN A 1 97 ? 16.018 -0.271 4.933 1.00 70.62 97 ASN A N 1
ATOM 811 C CA . ASN A 1 97 ? 16.922 -0.579 3.820 1.00 70.62 97 ASN A CA 1
ATOM 812 C C . ASN A 1 97 ? 17.545 0.677 3.186 1.00 70.62 97 ASN A C 1
ATOM 814 O O . ASN A 1 97 ? 18.709 0.649 2.786 1.00 70.62 97 ASN A O 1
ATOM 818 N N . ILE A 1 98 ? 16.812 1.794 3.120 1.00 65.94 98 ILE A N 1
ATOM 819 C CA . ILE A 1 98 ? 17.334 3.070 2.604 1.00 65.94 98 ILE A CA 1
ATOM 820 C C . ILE A 1 98 ? 18.417 3.620 3.539 1.00 65.94 98 ILE A C 1
ATOM 822 O O . ILE A 1 98 ? 19.463 4.069 3.068 1.00 65.94 98 ILE A O 1
ATOM 826 N N . ASN A 1 99 ? 18.210 3.540 4.857 1.00 57.69 99 ASN A N 1
ATOM 827 C CA . ASN A 1 99 ? 19.207 3.983 5.833 1.00 57.69 99 ASN A CA 1
ATOM 828 C C . ASN A 1 99 ? 20.486 3.130 5.774 1.00 57.69 99 ASN A C 1
ATOM 830 O O . ASN A 1 99 ? 21.585 3.680 5.825 1.00 57.69 99 ASN A O 1
ATOM 834 N N . PHE A 1 100 ? 20.359 1.812 5.573 1.00 52.22 100 PHE A N 1
ATOM 835 C CA . PHE A 1 100 ? 21.507 0.924 5.353 1.00 52.22 100 PHE A CA 1
ATOM 836 C C . PHE A 1 100 ? 22.291 1.296 4.083 1.00 52.22 100 PHE A C 1
ATOM 838 O O . PHE A 1 100 ? 23.515 1.414 4.114 1.00 52.22 100 PHE A O 1
ATOM 845 N N . SER A 1 101 ? 21.589 1.577 2.980 1.00 52.19 101 SER A N 1
ATOM 846 C CA . SER A 1 101 ? 22.222 1.965 1.714 1.00 52.19 101 SER A CA 1
ATOM 847 C C . SER A 1 101 ? 22.905 3.338 1.756 1.00 52.19 101 SER A C 1
ATOM 849 O O . SER A 1 101 ? 23.791 3.579 0.941 1.00 52.19 101 SER A O 1
ATOM 851 N N . ARG A 1 102 ? 22.515 4.237 2.671 1.00 51.81 102 ARG A N 1
ATOM 852 C CA . ARG A 1 102 ? 23.161 5.550 2.857 1.00 51.81 102 ARG A CA 1
ATOM 853 C C . ARG A 1 102 ? 24.463 5.474 3.660 1.00 51.81 102 ARG A C 1
ATOM 855 O O . ARG A 1 102 ? 25.347 6.292 3.432 1.00 51.81 102 ARG A O 1
ATOM 862 N N . SER A 1 103 ? 24.589 4.505 4.571 1.00 46.56 103 SER A N 1
ATOM 863 C CA . SER A 1 103 ? 25.823 4.274 5.340 1.00 46.56 103 SER A CA 1
ATOM 864 C C . SER A 1 103 ? 26.898 3.541 4.526 1.00 46.56 103 SER A C 1
ATOM 866 O O . SER A 1 103 ? 28.084 3.678 4.816 1.00 46.56 103 SER A O 1
ATOM 868 N N . ALA A 1 104 ? 26.503 2.790 3.495 1.00 50.56 104 ALA A N 1
ATOM 869 C CA . ALA A 1 104 ? 27.407 2.158 2.539 1.00 50.56 104 ALA A CA 1
ATOM 870 C C . ALA A 1 104 ? 27.686 3.120 1.369 1.00 50.56 104 ALA A C 1
ATOM 872 O O . ALA A 1 104 ? 27.088 3.033 0.297 1.00 50.56 104 ALA A O 1
ATOM 873 N N . SER A 1 105 ? 28.570 4.090 1.609 1.00 52.50 105 SER A N 1
ATOM 874 C CA . SER A 1 105 ? 29.101 4.991 0.581 1.00 52.50 105 SER A CA 1
ATOM 875 C C . SER A 1 105 ? 29.644 4.202 -0.629 1.00 52.50 105 SER A C 1
ATOM 877 O O . SER A 1 105 ? 30.288 3.171 -0.448 1.00 52.50 105 SER A O 1
ATOM 879 N N . SER A 1 106 ? 29.428 4.732 -1.845 1.00 41.59 106 SER A N 1
ATOM 880 C CA . SER A 1 106 ? 30.007 4.299 -3.141 1.00 41.59 106 SER A CA 1
ATOM 881 C C . SER A 1 106 ? 29.184 3.382 -4.079 1.00 41.59 106 SER A C 1
ATOM 883 O O . SER A 1 106 ? 29.713 2.459 -4.691 1.00 41.59 106 SER A O 1
ATOM 885 N N . SER A 1 107 ? 27.886 3.648 -4.289 1.00 46.09 107 SER A N 1
ATOM 886 C CA . SER A 1 107 ? 27.158 3.109 -5.469 1.00 46.09 107 SER A CA 1
ATOM 887 C C . SER A 1 107 ? 26.028 4.019 -5.987 1.00 46.09 107 SER A C 1
ATOM 889 O O . SER A 1 107 ? 24.990 3.564 -6.470 1.00 46.09 107 SER A O 1
ATOM 891 N N . SER A 1 108 ? 26.229 5.340 -5.928 1.00 49.31 108 SER A N 1
ATOM 892 C CA . SER A 1 108 ? 25.239 6.344 -6.360 1.00 49.31 108 SER A CA 1
ATOM 893 C C . SER A 1 108 ? 24.883 6.284 -7.856 1.00 49.31 108 SER A C 1
ATOM 895 O O . SER A 1 108 ? 23.801 6.721 -8.240 1.00 49.31 108 SER A O 1
ATOM 897 N N . MET A 1 109 ? 25.728 5.695 -8.709 1.00 47.12 109 MET A N 1
ATOM 898 C CA . MET A 1 109 ? 25.465 5.590 -10.153 1.00 47.12 109 MET A CA 1
ATOM 899 C C . MET A 1 109 ? 24.380 4.562 -10.515 1.00 47.12 109 MET A C 1
ATOM 901 O O . MET A 1 109 ? 23.563 4.830 -11.396 1.00 47.12 109 MET A O 1
ATOM 905 N N . PHE A 1 110 ? 24.310 3.424 -9.814 1.00 51.12 110 PHE A N 1
ATOM 906 C CA . PHE A 1 110 ? 23.316 2.374 -10.091 1.00 51.12 110 PHE A CA 1
ATOM 907 C C . PHE A 1 110 ? 21.909 2.730 -9.588 1.00 51.12 110 PHE A C 1
ATOM 909 O O . PHE A 1 110 ? 20.913 2.240 -10.114 1.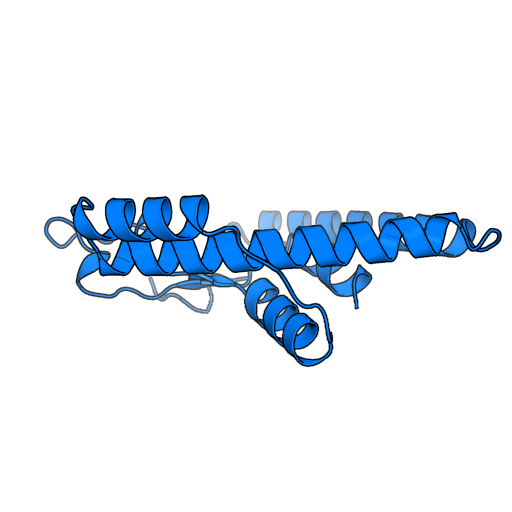00 51.12 110 PHE A O 1
ATOM 916 N N . GLN A 1 111 ? 21.791 3.598 -8.580 1.00 54.72 111 GLN A N 1
ATOM 917 C CA . GLN A 1 111 ? 20.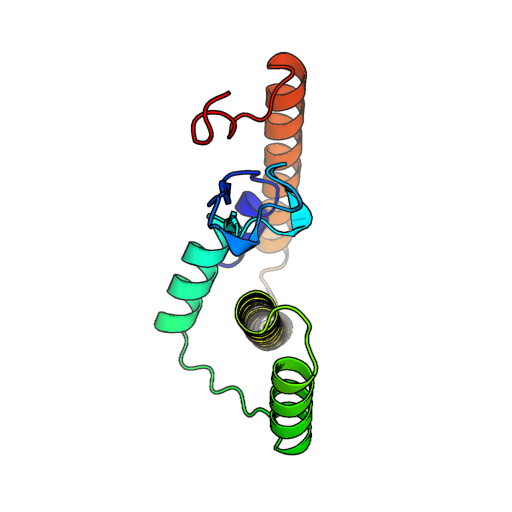483 4.019 -8.065 1.00 54.72 111 GLN A CA 1
ATOM 918 C C . GLN A 1 111 ? 19.800 5.045 -8.983 1.00 54.72 111 GLN A C 1
ATOM 920 O O . GLN A 1 111 ? 18.586 4.986 -9.177 1.00 54.72 111 GLN A O 1
ATOM 925 N N . ILE A 1 112 ? 20.573 5.943 -9.604 1.00 57.88 112 ILE A N 1
ATOM 926 C CA . ILE A 1 112 ? 20.046 6.973 -10.513 1.00 57.88 112 ILE A CA 1
ATOM 927 C C . ILE A 1 112 ? 19.639 6.365 -11.866 1.00 57.88 112 ILE A C 1
ATOM 929 O O . ILE A 1 112 ? 18.632 6.781 -12.441 1.00 57.88 112 ILE A O 1
ATOM 933 N N . SER A 1 113 ? 20.371 5.365 -12.376 1.00 58.66 113 SER A N 1
ATOM 934 C CA . SER A 1 113 ? 20.003 4.668 -13.621 1.00 58.66 113 SER A CA 1
ATOM 935 C C . SER A 1 113 ? 18.679 3.908 -13.488 1.00 58.66 113 SER A C 1
ATOM 937 O O . SER A 1 113 ? 17.836 3.971 -14.383 1.00 58.66 113 SER A O 1
ATOM 939 N N . ASN A 1 114 ? 18.445 3.282 -12.335 1.00 62.19 114 ASN A N 1
ATOM 940 C CA . ASN A 1 114 ? 17.210 2.557 -12.047 1.00 62.19 114 ASN A CA 1
ATOM 941 C C . ASN A 1 114 ? 15.983 3.485 -11.998 1.00 62.19 114 ASN A C 1
ATOM 943 O O . ASN A 1 114 ? 14.937 3.161 -12.556 1.00 62.19 114 ASN A O 1
ATOM 947 N N . LEU A 1 115 ? 16.099 4.674 -11.401 1.00 63.84 115 LEU A N 1
ATOM 948 C CA . LEU A 1 115 ? 14.991 5.640 -11.368 1.00 63.84 115 LEU A CA 1
ATOM 949 C C . LEU A 1 115 ? 14.612 6.132 -12.772 1.00 63.84 115 LEU A C 1
ATOM 951 O O . LEU A 1 115 ? 13.429 6.233 -13.091 1.00 63.84 115 LEU A O 1
ATOM 955 N N . LYS A 1 116 ? 15.604 6.369 -13.640 1.00 73.19 116 LYS A N 1
ATOM 956 C CA . LYS A 1 116 ? 15.366 6.754 -15.041 1.00 73.19 116 LYS A CA 1
ATOM 957 C C . LYS A 1 116 ? 14.631 5.662 -15.815 1.00 73.19 116 LYS A C 1
ATOM 959 O O . LYS A 1 116 ? 13.718 5.969 -16.573 1.00 73.19 116 LYS A O 1
ATOM 964 N N . PHE A 1 117 ? 14.991 4.397 -15.596 1.00 72.12 117 PHE A N 1
ATOM 965 C CA . PHE A 1 117 ? 14.321 3.270 -16.242 1.00 72.12 117 PHE A CA 1
ATOM 966 C C . PHE A 1 117 ? 12.864 3.124 -15.786 1.00 72.12 117 PHE A C 1
ATOM 968 O O . PHE A 1 117 ? 11.991 2.891 -16.616 1.00 72.12 117 PHE A O 1
ATOM 975 N N . ALA A 1 118 ? 12.580 3.331 -14.495 1.00 71.75 118 ALA A N 1
ATOM 976 C CA . ALA A 1 118 ? 11.209 3.325 -13.987 1.00 71.75 118 ALA A CA 1
ATOM 977 C C . ALA A 1 118 ? 10.353 4.431 -14.627 1.00 71.75 118 ALA A C 1
ATOM 979 O O . ALA A 1 118 ? 9.231 4.163 -15.037 1.00 71.75 118 ALA A O 1
ATOM 980 N N . ILE A 1 119 ? 10.897 5.644 -14.780 1.00 76.06 119 ILE A N 1
ATOM 981 C CA . ILE A 1 119 ? 10.202 6.771 -15.429 1.00 76.06 119 ILE A CA 1
ATOM 982 C C . ILE A 1 119 ? 9.978 6.511 -16.926 1.00 76.06 119 ILE A C 1
ATOM 984 O O . ILE A 1 119 ? 8.913 6.810 -17.459 1.00 76.06 119 ILE A O 1
ATOM 988 N N . LEU A 1 120 ? 10.963 5.940 -17.623 1.00 82.94 120 LEU A N 1
ATOM 989 C CA . LEU A 1 120 ? 10.795 5.561 -19.028 1.00 82.94 120 LEU A CA 1
ATOM 990 C C . LEU A 1 120 ? 9.713 4.491 -19.184 1.00 82.94 120 LEU A C 1
ATOM 992 O O . LEU A 1 120 ? 8.862 4.594 -20.062 1.00 82.94 120 LEU A O 1
ATOM 996 N N . TRP A 1 121 ? 9.713 3.495 -18.302 1.00 78.44 121 TRP A N 1
ATOM 997 C CA . TRP A 1 121 ? 8.699 2.451 -18.281 1.00 78.44 121 TRP A CA 1
ATOM 998 C C . TRP A 1 121 ? 7.294 3.001 -18.005 1.00 78.44 121 TRP A C 1
ATOM 1000 O O . TRP A 1 121 ? 6.356 2.652 -18.721 1.00 78.44 121 TRP A O 1
ATOM 1010 N N . THR A 1 122 ? 7.139 3.896 -17.022 1.00 75.94 122 THR A N 1
ATOM 1011 C CA . THR A 1 122 ? 5.837 4.514 -16.718 1.00 75.94 122 THR A CA 1
ATOM 1012 C C . THR A 1 122 ? 5.330 5.344 -17.894 1.00 75.94 122 THR A C 1
ATOM 1014 O O . THR A 1 122 ? 4.143 5.293 -18.206 1.00 75.94 122 THR A O 1
ATOM 1017 N N . ALA A 1 123 ? 6.222 6.057 -18.587 1.00 82.44 123 ALA A N 1
ATOM 1018 C CA . ALA A 1 123 ? 5.875 6.822 -19.777 1.00 82.44 123 ALA A CA 1
ATOM 1019 C C . ALA A 1 123 ? 5.414 5.907 -20.921 1.00 82.44 123 ALA A C 1
ATOM 1021 O O . ALA A 1 123 ? 4.366 6.158 -21.509 1.00 82.44 123 ALA A O 1
ATOM 1022 N N . VAL A 1 124 ? 6.142 4.821 -21.207 1.00 83.75 124 VAL A N 1
ATOM 1023 C CA . VAL A 1 124 ? 5.753 3.843 -22.240 1.00 83.75 124 VAL A CA 1
ATOM 1024 C C . VAL A 1 124 ? 4.394 3.218 -21.924 1.00 83.75 124 VAL A C 1
ATOM 1026 O O . VAL A 1 124 ? 3.538 3.158 -22.804 1.00 83.75 124 VAL A O 1
ATOM 1029 N N . LEU A 1 125 ? 4.161 2.812 -20.671 1.00 76.38 125 LEU A N 1
ATOM 1030 C CA . LEU A 1 125 ? 2.860 2.298 -20.239 1.00 76.38 125 LEU A CA 1
ATOM 1031 C C . LEU A 1 125 ? 1.738 3.330 -20.403 1.00 76.38 125 LEU A C 1
ATOM 1033 O O . LEU A 1 125 ? 0.656 2.971 -20.859 1.00 76.38 125 LEU A O 1
ATOM 1037 N N . ALA A 1 126 ? 1.984 4.597 -20.064 1.00 75.56 126 ALA A N 1
ATOM 1038 C CA . ALA A 1 126 ? 0.991 5.661 -20.196 1.00 75.56 126 ALA A CA 1
ATOM 1039 C C . ALA A 1 126 ? 0.621 5.920 -21.664 1.00 75.56 126 ALA A C 1
ATOM 1041 O O . ALA A 1 126 ? -0.559 6.021 -21.991 1.00 75.56 126 ALA A O 1
ATOM 1042 N N . TRP A 1 127 ? 1.610 5.957 -22.561 1.00 84.06 127 TRP A N 1
ATOM 1043 C CA . TRP A 1 127 ? 1.366 6.043 -24.003 1.00 84.06 127 TRP A CA 1
ATOM 1044 C C . TRP A 1 127 ? 0.569 4.843 -24.510 1.00 84.06 127 TRP A C 1
ATOM 1046 O O . TRP A 1 127 ? -0.399 5.002 -25.247 1.00 84.06 127 TRP A O 1
ATOM 1056 N N . TRP A 1 128 ? 0.928 3.641 -24.068 1.00 79.00 128 TRP A N 1
ATOM 1057 C CA . TRP A 1 128 ? 0.228 2.418 -24.439 1.00 79.00 128 TRP A CA 1
ATOM 1058 C C . TRP A 1 128 ? -1.242 2.423 -23.973 1.00 79.00 128 TRP A C 1
ATOM 1060 O O . TRP A 1 128 ? -2.137 2.066 -24.735 1.00 79.00 128 TRP A O 1
ATOM 1070 N N . GLN A 1 129 ? -1.515 2.890 -22.750 1.00 74.38 129 GLN A N 1
ATOM 1071 C CA . GLN A 1 129 ? -2.876 3.073 -22.224 1.00 74.38 129 GLN A CA 1
ATOM 1072 C C . GLN A 1 129 ? -3.659 4.165 -22.963 1.00 74.38 129 GLN A C 1
ATOM 1074 O O . GLN A 1 129 ? -4.854 4.006 -23.197 1.00 74.38 129 GLN A O 1
ATOM 1079 N N . PHE A 1 130 ? -2.992 5.250 -23.363 1.00 80.56 130 PHE A N 1
ATOM 1080 C CA . PHE A 1 130 ? -3.601 6.316 -24.156 1.00 80.56 130 PHE A CA 1
ATOM 1081 C C . PHE A 1 130 ? -4.095 5.799 -25.514 1.00 80.56 130 PHE A C 1
ATOM 1083 O O . PHE A 1 130 ? -5.224 6.089 -25.905 1.00 80.56 130 PHE A O 1
ATOM 1090 N N . PHE A 1 131 ? -3.290 4.983 -26.204 1.00 81.12 131 PHE A N 1
ATOM 1091 C CA . PHE A 1 131 ? -3.683 4.409 -27.494 1.00 81.12 131 PHE A CA 1
ATOM 1092 C C . PHE A 1 131 ? -4.808 3.380 -27.382 1.00 81.12 131 PHE A C 1
ATOM 1094 O O . PHE A 1 131 ? -5.658 3.319 -28.266 1.00 81.12 131 PHE A O 1
ATOM 1101 N N . LEU A 1 132 ? -4.836 2.591 -26.307 1.00 75.19 132 LEU A N 1
ATOM 1102 C CA . LEU A 1 132 ? -5.881 1.587 -26.105 1.00 75.19 132 LEU A CA 1
ATOM 1103 C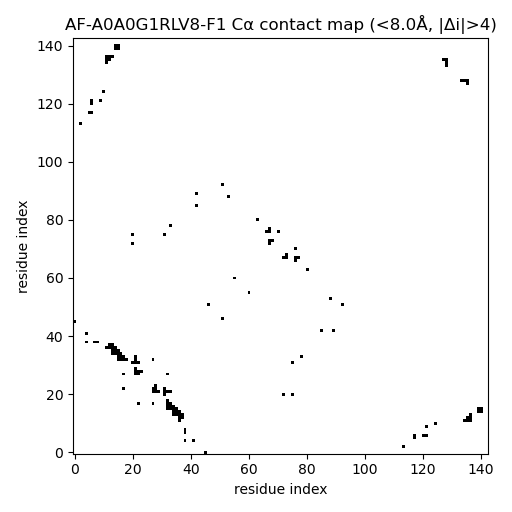 C . LEU A 1 132 ? -7.219 2.181 -25.652 1.00 75.19 132 LEU A C 1
ATOM 1105 O O . LEU A 1 132 ? -8.221 1.478 -25.709 1.00 75.19 132 LEU A O 1
ATOM 1109 N N . GLN A 1 133 ? -7.264 3.443 -25.201 1.00 71.25 133 GLN A N 1
ATOM 1110 C CA . GLN A 1 133 ? -8.459 4.119 -24.652 1.00 71.25 133 GLN A CA 1
ATOM 1111 C C . GLN A 1 133 ? -9.134 3.388 -23.471 1.00 71.25 133 GLN A C 1
ATOM 1113 O O . GLN A 1 133 ? -10.138 3.850 -22.933 1.00 71.25 133 GLN A O 1
ATOM 1118 N N . HIS A 1 134 ? -8.557 2.276 -23.024 1.00 64.88 134 HIS A N 1
ATOM 1119 C CA . HIS A 1 134 ? -8.932 1.496 -21.861 1.00 64.88 134 HIS A CA 1
ATOM 1120 C C . HIS A 1 134 ? -7.662 1.096 -21.105 1.00 64.88 134 HIS A C 1
ATOM 1122 O O . HIS A 1 134 ? -6.554 1.079 -21.654 1.00 64.88 134 HIS A O 1
ATOM 1128 N N . SER A 1 135 ? -7.799 0.746 -19.825 1.00 59.75 135 SER A N 1
ATOM 1129 C CA . SER A 1 135 ? -6.659 0.218 -19.080 1.00 59.75 135 SER A CA 1
ATOM 1130 C C . SER A 1 135 ? -6.225 -1.118 -19.694 1.00 59.75 135 SER A C 1
ATOM 1132 O O . SER A 1 135 ? -7.044 -1.977 -20.024 1.00 59.75 135 SER A O 1
ATOM 1134 N N . VAL A 1 136 ? -4.915 -1.329 -19.826 1.00 55.78 136 VAL A N 1
ATOM 1135 C CA . VAL A 1 136 ? -4.335 -2.607 -20.297 1.00 55.78 136 VAL A CA 1
ATOM 1136 C C . VAL A 1 136 ? -4.740 -3.783 -19.389 1.00 55.78 136 VAL A C 1
ATOM 1138 O O . VAL A 1 136 ? -4.687 -4.937 -19.798 1.00 55.78 136 VAL A O 1
ATOM 1141 N N . GLY A 1 137 ? -5.186 -3.488 -18.164 1.00 52.66 137 GLY A N 1
ATOM 1142 C CA . GLY A 1 137 ? -5.695 -4.449 -17.185 1.00 52.66 137 GLY A CA 1
ATOM 1143 C C . GLY A 1 137 ? -7.193 -4.767 -17.281 1.00 52.66 137 GLY A C 1
ATOM 1144 O O . GLY A 1 137 ? -7.661 -5.594 -16.505 1.00 52.66 137 GLY A O 1
ATOM 1145 N N . GLY A 1 138 ? -7.947 -4.181 -18.220 1.00 49.00 138 GLY A N 1
ATOM 1146 C CA . GLY A 1 138 ? -9.395 -4.409 -18.372 1.00 49.00 138 GLY A CA 1
ATOM 1147 C C . GLY A 1 138 ? -9.810 -5.843 -18.743 1.00 49.00 138 GLY A C 1
ATOM 1148 O O . GLY A 1 138 ? -10.995 -6.140 -18.812 1.00 49.00 138 GLY A O 1
ATOM 1149 N N . LEU A 1 139 ? -8.855 -6.755 -18.952 1.00 46.94 139 LEU A N 1
ATOM 1150 C CA . LEU A 1 139 ? -9.112 -8.156 -19.307 1.00 46.94 139 LEU A CA 1
ATOM 1151 C C . LEU A 1 139 ? -9.753 -8.986 -18.175 1.00 46.94 139 LEU A C 1
ATOM 1153 O O . LEU A 1 139 ? -10.280 -10.058 -18.452 1.00 46.94 139 LEU A O 1
ATOM 1157 N N . TRP A 1 140 ? -9.695 -8.536 -16.914 1.00 44.69 140 TRP A N 1
ATOM 1158 C CA . TRP A 1 140 ? -10.065 -9.356 -15.742 1.00 44.69 140 TRP A CA 1
ATOM 1159 C C . TRP A 1 140 ? -11.342 -8.908 -15.021 1.00 44.69 140 TRP A C 1
ATOM 1161 O O . TRP A 1 140 ? -11.688 -9.449 -13.972 1.00 44.69 140 TRP A O 1
ATOM 1171 N N . THR A 1 141 ? -12.093 -7.978 -15.605 1.00 36.38 141 THR A N 1
ATOM 1172 C CA . THR A 1 141 ? -13.489 -7.735 -15.235 1.00 36.38 141 THR A CA 1
ATOM 1173 C C . THR A 1 141 ? -14.281 -7.550 -16.512 1.00 36.38 141 THR A C 1
ATOM 1175 O O . THR A 1 141 ? -14.141 -6.532 -17.184 1.00 36.38 141 THR A O 1
ATOM 1178 N N . CYS A 1 142 ? -15.089 -8.552 -16.850 1.00 35.09 142 CYS A N 1
ATOM 1179 C CA . CYS A 1 142 ? -16.074 -8.437 -17.914 1.00 35.09 142 CYS A CA 1
ATOM 1180 C C . CYS A 1 142 ? -16.938 -7.190 -17.668 1.00 35.09 142 CYS A C 1
ATOM 1182 O O . CYS A 1 142 ? -17.487 -7.020 -16.572 1.00 35.09 142 CYS A O 1
ATOM 1184 N N . SER A 1 143 ? -17.031 -6.347 -18.696 1.00 34.53 143 SER A N 1
ATOM 1185 C CA . SER A 1 143 ? -18.287 -5.697 -19.073 1.00 34.53 143 SER A CA 1
ATOM 1186 C C . SER A 1 143 ? -19.411 -6.727 -19.118 1.00 34.53 143 SER A C 1
ATOM 1188 O O . SER A 1 143 ? -19.171 -7.774 -19.766 1.00 34.53 143 SER A O 1
#

Sequence (143 aa):
MIFLLLLLLPSQLALHFWPSWSLINGIRIDYLSPTLYFTDLIIIGLFLISRLRVRVPLPVIIFVVLNILVSSSPLVSLYKWFRVLEFFWLFKYLSLNINFSRSASSSSMFQISNLKFAILWTAVLAWWQFFLQHSVGGLWTCS

Organism: NCBI:txid1618358

Mean predicted aligned error: 10.68 Å

Secondary structure (DSSP, 8-state):
-HHHHHHHTT---EEE---GGGEETTEE-GGGS-EEEHHHHHHHHHHHH----PPPPHHHHHHHHHHHHHSS-HHHHHHHHHHHHHHHHHHHHHHHHHHHHHHS-S-HHHHHHHHHHHHHHHHHHHHHHHHHSS-TTGGGS--